Protein AF-A0A9D8D028-F1 (afdb_monomer)

Secondary structure (DSSP, 8-state):
------SHHHHHHHHHHHHHHHHSTTSTT-TTEEEETTTEEEE-GGGHHHHHHHHHHHHHHTT--HHHHHHHHHHHHHHH-TTB-TTSGGGB-HHHHHHHHHHHHHHHHSSSPPPPP-

Structure (mmCIF, N/CA/C/O backbone):
data_AF-A0A9D8D028-F1
#
_entry.id   AF-A0A9D8D028-F1
#
loop_
_atom_site.group_PDB
_atom_site.id
_atom_site.type_symbol
_atom_site.label_atom_id
_atom_site.label_alt_id
_atom_site.label_comp_id
_atom_site.label_asym_id
_atom_site.label_entity_id
_atom_site.label_seq_id
_atom_site.pdbx_PDB_ins_code
_atom_site.Cartn_x
_atom_site.Cartn_y
_atom_site.Cartn_z
_atom_site.occupancy
_atom_site.B_iso_or_equiv
_atom_site.auth_seq_id
_atom_site.auth_comp_id
_atom_site.auth_asym_id
_atom_site.auth_atom_id
_atom_site.pdbx_PDB_model_num
ATOM 1 N N . MET A 1 1 ? -7.872 -18.601 40.461 1.00 43.84 1 MET A N 1
ATOM 2 C CA . MET A 1 1 ? -7.352 -19.039 39.147 1.00 43.84 1 MET A CA 1
ATOM 3 C C . MET A 1 1 ? -8.372 -18.665 38.084 1.00 43.84 1 MET A C 1
ATOM 5 O O . MET A 1 1 ? -9.451 -19.233 38.094 1.00 43.84 1 MET A O 1
ATOM 9 N N . SER A 1 2 ? -8.069 -17.699 37.218 1.00 37.34 2 SER A N 1
ATOM 10 C CA . SER A 1 2 ? -8.723 -17.587 35.909 1.00 37.34 2 SER A CA 1
ATOM 11 C C . SER A 1 2 ? -7.779 -16.833 34.981 1.00 37.34 2 SER A C 1
ATOM 13 O O . SER A 1 2 ? -7.486 -15.656 35.177 1.00 37.34 2 SER A O 1
ATOM 15 N N . THR A 1 3 ? -7.193 -17.581 34.059 1.00 54.72 3 THR A N 1
ATOM 16 C CA . THR A 1 3 ? -6.270 -17.133 33.024 1.00 54.72 3 THR A CA 1
ATOM 17 C C . THR A 1 3 ? -7.069 -16.598 31.843 1.00 54.72 3 THR A C 1
ATOM 19 O O . THR A 1 3 ? -7.957 -17.290 31.354 1.00 54.72 3 THR A O 1
ATOM 22 N N . ARG A 1 4 ? -6.725 -15.403 31.347 1.00 41.94 4 ARG A N 1
ATOM 23 C CA . ARG A 1 4 ? -6.801 -15.031 29.919 1.00 41.94 4 ARG A CA 1
ATOM 24 C C . ARG A 1 4 ? -6.218 -13.633 29.711 1.00 41.94 4 ARG A C 1
ATOM 26 O O . ARG A 1 4 ? -6.894 -12.631 29.878 1.00 41.94 4 ARG A O 1
ATOM 33 N N . SER A 1 5 ? -4.949 -13.595 29.321 1.00 42.28 5 SER A N 1
ATOM 34 C CA . SER A 1 5 ? -4.352 -12.454 28.620 1.00 42.28 5 SER A CA 1
ATOM 35 C C . SER A 1 5 ? -3.218 -12.964 27.727 1.00 42.28 5 SER A C 1
ATOM 37 O O . SER A 1 5 ? -2.042 -12.774 28.017 1.00 42.28 5 SER A O 1
ATOM 39 N N . GLN A 1 6 ? -3.571 -13.742 26.695 1.00 41.59 6 GLN A N 1
ATOM 40 C CA . GLN A 1 6 ? -2.609 -14.230 25.689 1.00 41.59 6 GLN A CA 1
ATOM 41 C C . GLN A 1 6 ? -3.147 -14.238 24.239 1.00 41.59 6 GLN A C 1
ATOM 43 O O . GLN A 1 6 ? -2.479 -14.756 23.353 1.00 41.59 6 GLN A O 1
ATOM 48 N N . SER A 1 7 ? -4.319 -13.658 23.940 1.00 49.31 7 SER A N 1
ATOM 49 C CA . SER A 1 7 ? -4.902 -13.727 22.582 1.00 49.31 7 SER A CA 1
ATOM 50 C C . SER A 1 7 ? -4.561 -12.553 21.653 1.00 49.31 7 SER A C 1
ATOM 52 O O . SER A 1 7 ? -4.635 -12.723 20.441 1.00 49.31 7 SER A O 1
ATOM 54 N N . GLY A 1 8 ? -4.164 -11.386 22.175 1.00 45.34 8 GLY A N 1
ATOM 55 C CA . GLY A 1 8 ? -3.906 -10.195 21.347 1.00 45.34 8 GLY A CA 1
ATOM 56 C C . GLY A 1 8 ? -2.651 -10.309 20.474 1.00 45.34 8 GLY A C 1
ATOM 57 O O . GLY A 1 8 ? -2.702 -10.075 19.273 1.00 45.34 8 GLY A O 1
ATOM 58 N N . GLY A 1 9 ? -1.531 -10.760 21.050 1.00 48.25 9 GLY A N 1
ATOM 59 C CA . GLY A 1 9 ? -0.249 -10.825 20.332 1.00 48.25 9 GLY A CA 1
ATOM 60 C C . GLY A 1 9 ? -0.227 -11.836 19.181 1.00 48.25 9 GLY A C 1
ATOM 61 O O . GLY A 1 9 ? 0.317 -11.552 18.118 1.00 48.25 9 GLY A O 1
ATOM 62 N N . ALA A 1 10 ? -0.860 -13.000 19.359 1.00 52.09 10 ALA A N 1
ATOM 63 C CA . ALA A 1 10 ? -0.940 -14.020 18.313 1.00 52.09 10 ALA A CA 1
ATOM 64 C C . ALA A 1 10 ? -1.830 -13.576 17.139 1.00 52.09 10 ALA A C 1
ATOM 66 O O . ALA A 1 10 ? -1.483 -13.828 15.985 1.00 52.09 10 ALA A O 1
ATOM 67 N N . ALA A 1 11 ? -2.932 -12.870 17.420 1.00 52.81 11 ALA A N 1
ATOM 68 C CA . ALA A 1 11 ? -3.812 -12.315 16.395 1.00 52.81 11 ALA A CA 1
ATOM 69 C C . ALA A 1 11 ? -3.105 -11.227 15.573 1.00 52.81 11 ALA A C 1
ATOM 71 O O . ALA A 1 11 ? -3.128 -11.290 14.347 1.00 52.81 11 ALA A O 1
ATOM 72 N N . THR A 1 12 ? -2.394 -10.295 16.218 1.00 55.06 12 THR A N 1
ATOM 73 C CA . THR A 1 12 ? -1.619 -9.254 15.522 1.00 55.06 12 THR A CA 1
ATOM 74 C C . THR A 1 12 ? -0.504 -9.848 14.660 1.00 55.06 12 THR A C 1
ATOM 76 O O . THR A 1 12 ? -0.328 -9.438 13.517 1.00 55.06 12 THR A O 1
ATOM 79 N N . VAL A 1 13 ? 0.233 -10.850 15.150 1.00 57.69 13 VAL A N 1
ATOM 80 C CA . VAL A 1 13 ? 1.282 -11.517 14.355 1.00 57.69 13 VAL A CA 1
ATOM 81 C C . VAL A 1 13 ? 0.684 -12.269 13.167 1.00 57.69 13 VAL A C 1
ATOM 83 O O . VAL A 1 13 ? 1.216 -12.188 12.059 1.00 57.69 13 VAL A O 1
ATOM 86 N N . HIS A 1 14 ? -0.435 -12.968 13.363 1.00 55.25 14 HIS A N 1
ATOM 87 C CA . HIS A 1 14 ? -1.139 -13.654 12.282 1.00 55.25 14 HIS A CA 1
ATOM 88 C C . HIS A 1 14 ? -1.658 -12.669 11.225 1.00 55.25 14 HIS A C 1
ATOM 90 O O . HIS A 1 14 ? -1.487 -12.904 10.028 1.00 55.25 14 HIS A O 1
ATOM 96 N N . LEU A 1 15 ? -2.206 -11.533 11.661 1.00 62.25 15 LEU A N 1
ATOM 97 C CA . LEU A 1 15 ? -2.670 -10.445 10.805 1.00 62.25 15 LEU A CA 1
ATOM 98 C C . LEU A 1 15 ? -1.525 -9.846 9.985 1.00 62.25 15 LEU A C 1
ATOM 100 O O . LEU A 1 15 ? -1.621 -9.762 8.767 1.00 62.25 15 LEU A O 1
ATOM 104 N N . LEU A 1 16 ? -0.404 -9.510 10.628 1.00 61.22 16 LEU A N 1
ATOM 105 C CA . LEU A 1 16 ? 0.787 -8.981 9.959 1.00 61.22 16 LEU A CA 1
ATOM 106 C C . LEU A 1 16 ? 1.399 -9.988 8.982 1.00 61.22 16 LEU A C 1
ATOM 108 O O . LEU A 1 16 ? 1.858 -9.604 7.910 1.00 61.22 16 LEU A O 1
ATOM 112 N N . THR A 1 17 ? 1.377 -11.277 9.322 1.00 62.53 17 THR A N 1
ATOM 113 C CA . THR A 1 17 ? 1.854 -12.345 8.431 1.00 62.53 17 THR A CA 1
ATOM 114 C C . THR A 1 17 ? 0.940 -12.481 7.217 1.00 62.53 17 THR A C 1
ATOM 116 O O . THR A 1 17 ? 1.422 -12.560 6.093 1.00 62.53 17 THR A O 1
ATOM 119 N N . THR A 1 18 ? -0.376 -12.438 7.422 1.00 63.38 18 THR A N 1
ATOM 120 C CA . THR A 1 18 ? -1.381 -12.530 6.353 1.00 63.38 18 THR A CA 1
ATOM 121 C C . THR A 1 18 ? -1.318 -11.309 5.433 1.00 63.38 18 THR A C 1
ATOM 123 O O . THR A 1 18 ? -1.265 -11.453 4.212 1.00 63.38 18 THR A O 1
ATOM 126 N N . LEU A 1 19 ? -1.204 -10.104 6.001 1.00 66.25 19 LEU A N 1
ATOM 127 C CA . LEU A 1 19 ? -0.960 -8.875 5.247 1.00 66.25 19 LEU A CA 1
ATOM 128 C C . LEU A 1 19 ? 0.372 -8.950 4.493 1.00 66.25 19 LEU A C 1
ATOM 130 O O . LEU A 1 19 ? 0.416 -8.605 3.320 1.00 66.25 19 LEU A O 1
ATOM 134 N N . GLY A 1 20 ? 1.437 -9.472 5.103 1.00 66.62 20 GLY A N 1
ATOM 135 C CA . GLY A 1 20 ? 2.724 -9.678 4.436 1.00 66.62 20 GLY A CA 1
ATOM 136 C C . GLY A 1 20 ? 2.651 -10.656 3.258 1.00 66.62 20 GLY A C 1
ATOM 137 O O . GLY A 1 20 ? 3.250 -10.400 2.218 1.00 66.62 20 GLY A O 1
ATOM 138 N N . VAL A 1 21 ? 1.884 -11.741 3.382 1.00 65.81 21 VAL A N 1
ATOM 139 C CA . VAL A 1 21 ? 1.675 -12.728 2.308 1.00 65.81 21 VAL A CA 1
ATOM 140 C C . VAL A 1 21 ? 0.836 -12.155 1.165 1.00 65.81 21 VAL A C 1
ATOM 142 O O . VAL A 1 21 ? 1.083 -12.481 0.009 1.00 65.81 21 VAL A O 1
ATOM 145 N N . HIS A 1 22 ? -0.140 -11.293 1.447 1.00 63.31 22 HIS A N 1
ATOM 146 C CA . HIS A 1 22 ? -1.015 -10.739 0.413 1.00 63.31 22 HIS A CA 1
ATOM 147 C C . HIS A 1 22 ? -0.482 -9.448 -0.224 1.00 63.31 22 HIS A C 1
ATOM 149 O O . HIS A 1 22 ? -0.664 -9.245 -1.424 1.00 63.31 22 HIS A O 1
ATOM 155 N N . LEU A 1 23 ? 0.174 -8.589 0.559 1.00 68.12 23 LEU A N 1
ATOM 156 C CA . LEU A 1 23 ? 0.627 -7.248 0.165 1.00 68.12 23 LEU A CA 1
ATOM 157 C C . LEU A 1 23 ? 2.140 -7.153 -0.065 1.00 68.12 23 LEU A C 1
ATOM 159 O O . LEU A 1 23 ? 2.611 -6.173 -0.643 1.00 68.12 23 LEU A O 1
ATOM 163 N N . GLY A 1 24 ? 2.909 -8.132 0.414 1.00 64.75 24 GLY A N 1
ATOM 164 C CA . GLY A 1 24 ? 4.350 -8.194 0.209 1.00 64.75 24 GLY A CA 1
ATOM 165 C C . GLY A 1 24 ? 4.729 -8.552 -1.227 1.00 64.75 24 GLY A C 1
ATOM 166 O O . GLY A 1 24 ? 3.886 -8.751 -2.100 1.00 64.75 24 GLY A O 1
ATOM 167 N N . HIS A 1 25 ? 6.034 -8.647 -1.482 1.00 65.06 25 HIS A N 1
ATOM 168 C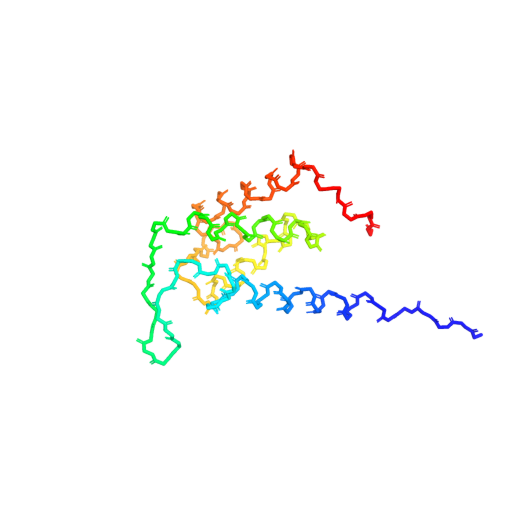 CA . HIS A 1 25 ? 6.543 -9.028 -2.799 1.00 65.06 25 HIS A CA 1
ATOM 169 C C . HIS A 1 25 ? 6.042 -10.402 -3.223 1.00 65.06 25 HIS A C 1
ATOM 171 O O . HIS A 1 25 ? 6.179 -11.361 -2.463 1.00 65.06 25 HIS A O 1
ATOM 177 N N . ALA A 1 26 ? 5.551 -10.497 -4.458 1.00 60.09 26 ALA A N 1
ATOM 178 C CA . ALA A 1 26 ? 4.908 -11.693 -4.997 1.00 60.09 26 ALA A CA 1
ATOM 179 C C . ALA A 1 26 ? 3.698 -12.172 -4.173 1.00 60.09 26 ALA A C 1
ATOM 181 O O . ALA A 1 26 ? 3.288 -13.328 -4.285 1.00 60.09 26 ALA A O 1
ATOM 182 N N . GLY A 1 27 ? 3.125 -11.288 -3.353 1.00 61.50 27 GLY A N 1
ATOM 183 C CA . GLY A 1 27 ? 1.866 -11.533 -2.679 1.00 61.50 27 GLY A CA 1
ATOM 184 C C . GLY A 1 27 ? 0.683 -11.457 -3.637 1.00 61.50 27 GLY A C 1
ATOM 185 O O . GLY A 1 27 ? 0.795 -10.979 -4.766 1.00 61.50 27 GLY A O 1
ATOM 186 N N . THR A 1 28 ? -0.477 -11.917 -3.171 1.00 67.44 28 THR A N 1
ATOM 187 C CA . THR A 1 28 ? -1.723 -11.995 -3.957 1.00 67.44 28 THR A CA 1
ATOM 188 C C . THR A 1 28 ? -2.091 -10.691 -4.675 1.00 67.44 28 THR A C 1
ATOM 190 O O . THR A 1 28 ? -2.687 -10.743 -5.746 1.00 67.44 28 THR A O 1
ATOM 193 N N . TYR A 1 29 ? -1.717 -9.535 -4.120 1.00 70.38 29 TYR A N 1
ATOM 194 C CA . TYR A 1 29 ? -2.056 -8.213 -4.654 1.00 70.38 29 TYR A CA 1
ATOM 195 C C . TYR A 1 29 ? -0.845 -7.417 -5.175 1.00 70.38 29 TYR A C 1
ATOM 197 O O . TYR A 1 29 ? -0.959 -6.217 -5.464 1.00 70.38 29 TYR A O 1
ATOM 205 N N . ASP A 1 30 ? 0.313 -8.064 -5.350 1.00 69.44 30 ASP A N 1
ATOM 206 C CA . ASP A 1 30 ? 1.516 -7.462 -5.941 1.00 69.44 30 ASP A CA 1
ATOM 207 C C . ASP A 1 30 ? 1.438 -7.413 -7.477 1.00 69.44 30 ASP A C 1
ATOM 209 O O . ASP A 1 30 ? 2.279 -7.937 -8.205 1.00 69.44 30 ASP A O 1
ATOM 213 N N . TYR A 1 31 ? 0.403 -6.745 -7.991 1.00 74.50 31 TYR A N 1
ATOM 214 C CA . TYR A 1 31 ? 0.181 -6.535 -9.427 1.00 74.50 31 TYR A CA 1
ATOM 215 C C . TYR A 1 31 ? 1.290 -5.721 -10.101 1.00 74.50 31 TYR A C 1
ATOM 217 O O . TYR A 1 31 ? 1.453 -5.751 -11.321 1.00 74.50 31 TYR A O 1
ATOM 225 N N . GLN A 1 32 ? 2.058 -4.975 -9.309 1.00 71.25 32 GLN A N 1
ATOM 226 C CA . GLN A 1 32 ? 3.152 -4.145 -9.788 1.00 71.25 32 GLN A CA 1
ATOM 227 C C . GLN A 1 32 ? 4.448 -4.928 -10.042 1.00 71.25 32 GLN A C 1
ATOM 229 O O . GLN A 1 32 ? 5.418 -4.314 -10.478 1.00 71.25 32 GLN A O 1
ATOM 234 N N . ARG A 1 33 ? 4.520 -6.248 -9.818 1.00 77.50 33 ARG A N 1
ATOM 235 C CA . ARG A 1 33 ? 5.733 -7.033 -10.114 1.00 77.50 33 ARG A CA 1
ATOM 236 C C . ARG A 1 33 ? 5.445 -8.223 -11.011 1.00 77.50 33 ARG A C 1
ATOM 238 O O . ARG A 1 33 ? 4.590 -9.053 -10.731 1.00 77.50 33 ARG A O 1
ATOM 245 N N . ARG A 1 34 ? 6.236 -8.341 -12.078 1.00 79.81 34 ARG A N 1
ATOM 246 C CA . ARG A 1 34 ? 6.291 -9.529 -12.939 1.00 79.81 34 ARG A CA 1
ATOM 247 C C . ARG A 1 34 ? 7.659 -10.181 -12.812 1.00 79.81 34 ARG A C 1
ATOM 249 O O . ARG A 1 34 ? 8.668 -9.494 -12.938 1.00 79.81 34 ARG A O 1
ATOM 256 N N . GLY A 1 35 ? 7.704 -11.491 -12.607 1.00 79.06 35 GLY A N 1
ATOM 257 C CA . GLY A 1 35 ? 8.951 -12.240 -12.439 1.00 79.06 35 GLY A CA 1
ATOM 258 C C . GLY A 1 35 ? 8.953 -13.029 -11.138 1.00 79.06 35 GLY A C 1
ATOM 259 O O . GLY A 1 35 ? 7.895 -13.369 -10.616 1.00 79.06 35 GLY A O 1
ATOM 260 N N . ASN A 1 36 ? 10.138 -13.343 -10.625 1.00 77.06 36 ASN A N 1
ATOM 261 C CA . ASN A 1 36 ? 10.295 -14.107 -9.392 1.00 77.06 36 ASN A CA 1
ATOM 262 C C . ASN A 1 36 ? 11.595 -13.715 -8.676 1.00 77.06 36 ASN A C 1
ATOM 264 O O . ASN A 1 36 ? 12.438 -12.996 -9.210 1.00 77.06 36 ASN A O 1
ATOM 268 N N . ARG A 1 37 ? 11.777 -14.220 -7.455 1.00 68.81 37 ARG A N 1
ATOM 269 C CA . ARG A 1 37 ? 12.956 -13.920 -6.633 1.00 68.81 37 ARG A CA 1
ATOM 270 C C . ARG A 1 37 ? 14.284 -14.385 -7.251 1.00 68.81 37 ARG A C 1
ATOM 272 O O . ARG A 1 37 ? 15.311 -13.800 -6.933 1.00 68.81 37 ARG A O 1
ATOM 279 N N . ILE A 1 38 ? 14.272 -15.415 -8.100 1.00 73.94 38 ILE A N 1
ATOM 280 C CA . ILE A 1 38 ? 15.473 -16.012 -8.709 1.00 73.94 38 ILE A CA 1
ATOM 281 C C . ILE A 1 38 ? 15.942 -15.175 -9.904 1.00 73.94 38 ILE A C 1
ATOM 283 O O . ILE A 1 38 ? 17.125 -14.882 -10.026 1.00 73.94 38 ILE A O 1
ATOM 287 N N . THR A 1 39 ? 15.017 -14.766 -10.774 1.00 78.31 39 THR A N 1
ATOM 288 C CA . THR A 1 39 ? 15.322 -14.026 -12.012 1.00 78.31 39 THR A CA 1
ATOM 289 C C . THR A 1 39 ? 15.192 -12.511 -11.863 1.00 78.31 39 THR A C 1
ATOM 291 O O . THR A 1 39 ? 15.458 -11.774 -12.808 1.00 78.31 39 THR A O 1
ATOM 294 N N . GLY A 1 40 ? 14.752 -12.041 -10.696 1.00 73.69 40 GLY A N 1
ATOM 295 C CA . GLY A 1 40 ? 14.422 -10.646 -10.445 1.00 73.69 40 GLY A CA 1
ATOM 296 C C . GLY A 1 40 ? 12.989 -10.287 -10.844 1.00 73.69 40 GLY A C 1
ATOM 297 O O . GLY A 1 40 ? 12.298 -11.013 -11.568 1.00 73.69 40 GLY A O 1
ATOM 298 N N . TYR A 1 41 ? 12.546 -9.135 -10.343 1.00 78.38 41 TYR A N 1
ATOM 299 C CA . TYR A 1 41 ? 11.224 -8.580 -10.612 1.00 78.38 41 TYR A CA 1
ATOM 300 C C . TYR A 1 41 ? 11.323 -7.391 -11.565 1.00 78.38 41 TYR A C 1
ATOM 302 O O . TYR A 1 41 ? 12.103 -6.467 -11.346 1.00 78.38 41 TYR A O 1
ATOM 310 N N . THR A 1 42 ? 10.480 -7.383 -12.593 1.00 80.75 42 THR A N 1
ATOM 311 C CA . THR A 1 42 ? 10.176 -6.192 -13.386 1.00 80.75 42 THR A CA 1
ATOM 312 C C . THR A 1 42 ? 9.051 -5.417 -12.711 1.00 80.75 42 THR A C 1
ATOM 314 O O . THR A 1 42 ? 7.976 -5.974 -12.477 1.00 80.75 42 THR A O 1
ATOM 317 N N . HIS A 1 43 ? 9.279 -4.132 -12.427 1.00 77.31 43 HIS A N 1
ATOM 318 C CA . HIS A 1 43 ? 8.257 -3.250 -11.861 1.00 77.31 43 HIS A CA 1
ATOM 319 C C . HIS A 1 43 ? 7.325 -2.741 -12.966 1.00 77.31 43 HIS A C 1
ATOM 321 O O . HIS A 1 43 ? 7.743 -2.026 -13.875 1.00 77.31 43 HIS A O 1
ATOM 327 N N . LEU A 1 44 ? 6.050 -3.101 -12.881 1.00 83.62 44 LEU A N 1
ATOM 328 C CA . LEU A 1 44 ? 4.976 -2.611 -13.734 1.00 83.62 44 LEU A CA 1
ATOM 329 C C . LEU A 1 44 ? 4.394 -1.329 -13.121 1.00 83.62 44 LEU A C 1
ATOM 331 O O . LEU A 1 44 ? 3.430 -1.371 -12.354 1.00 83.62 44 LEU A O 1
ATOM 335 N N . GLN A 1 45 ? 5.013 -0.185 -13.429 1.00 81.44 45 GLN A N 1
ATOM 336 C CA . GLN A 1 45 ? 4.678 1.117 -12.827 1.00 81.44 45 GLN A CA 1
ATOM 337 C C . GLN A 1 45 ? 3.194 1.488 -12.964 1.00 81.44 45 GLN A C 1
ATOM 339 O O . GLN A 1 45 ? 2.627 2.094 -12.059 1.00 81.44 45 GLN A O 1
ATOM 344 N N . GLN A 1 46 ? 2.534 1.066 -14.044 1.00 84.94 46 GLN A N 1
ATOM 345 C CA . GLN A 1 4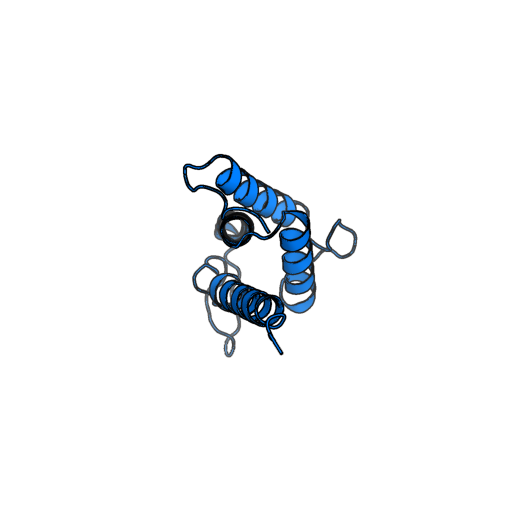6 ? 1.109 1.305 -14.272 1.00 84.94 46 GLN A CA 1
ATOM 346 C C . GLN A 1 46 ? 0.194 0.668 -13.211 1.00 84.94 46 GLN A C 1
ATOM 348 O O . GLN A 1 46 ? -0.911 1.155 -12.994 1.00 84.94 46 GLN A O 1
ATOM 353 N N . PHE A 1 47 ? 0.647 -0.385 -12.520 1.00 85.44 47 PHE A N 1
ATOM 354 C CA . PHE A 1 47 ? -0.117 -1.058 -11.461 1.00 85.44 47 PHE A CA 1
ATOM 355 C C . PHE A 1 47 ? 0.279 -0.615 -10.051 1.00 85.44 47 PHE A C 1
ATOM 357 O O . PHE A 1 47 ? -0.357 -1.001 -9.071 1.00 85.44 47 PHE A O 1
ATOM 364 N N . ARG A 1 48 ? 1.289 0.249 -9.925 1.00 82.62 48 ARG A N 1
ATOM 365 C CA . ARG A 1 48 ? 1.693 0.819 -8.640 1.00 82.62 48 ARG A CA 1
ATOM 366 C C . ARG A 1 48 ? 0.545 1.535 -7.906 1.00 82.62 48 ARG A C 1
ATOM 368 O O . ARG A 1 48 ? 0.463 1.359 -6.690 1.00 82.62 48 ARG A O 1
ATOM 375 N N . PRO A 1 49 ? -0.358 2.289 -8.569 1.00 89.62 49 PRO A N 1
ATOM 376 C CA . PRO A 1 49 ? -1.510 2.881 -7.893 1.00 89.62 49 PRO A CA 1
ATOM 377 C C . PRO A 1 49 ? -2.409 1.837 -7.224 1.00 89.62 49 PRO A C 1
ATOM 379 O O . PRO A 1 49 ? -2.661 1.925 -6.025 1.00 89.62 49 PRO A O 1
ATOM 382 N N . ILE A 1 50 ? -2.840 0.813 -7.970 1.00 86.31 50 ILE A N 1
ATOM 383 C CA . ILE A 1 50 ? -3.804 -0.171 -7.462 1.00 86.31 50 ILE A CA 1
ATOM 384 C C . ILE A 1 50 ? -3.203 -1.067 -6.373 1.00 86.31 50 ILE A C 1
ATOM 386 O O . ILE A 1 50 ? -3.872 -1.352 -5.383 1.00 86.31 50 ILE A O 1
ATOM 390 N N . SER A 1 51 ? -1.923 -1.442 -6.482 1.00 86.19 51 SER A N 1
ATOM 391 C CA . SER A 1 51 ? -1.241 -2.192 -5.420 1.00 86.19 51 SER A CA 1
ATOM 392 C C . SER A 1 51 ? -1.178 -1.400 -4.109 1.00 86.19 51 SER A C 1
ATOM 394 O O . SER A 1 51 ? -1.450 -1.957 -3.051 1.00 86.19 51 SER A O 1
ATOM 396 N N . ASN A 1 52 ? -0.886 -0.096 -4.160 1.00 88.00 52 ASN A N 1
ATOM 397 C CA . ASN A 1 52 ? -0.841 0.744 -2.958 1.00 88.00 52 ASN A CA 1
ATOM 398 C C . ASN A 1 52 ? -2.238 1.064 -2.397 1.00 88.00 52 ASN A C 1
ATOM 400 O O . ASN A 1 52 ? -2.396 1.130 -1.181 1.00 88.00 52 ASN A O 1
ATOM 404 N N . ILE A 1 53 ? -3.262 1.181 -3.250 1.00 90.94 53 ILE A N 1
ATOM 405 C CA . ILE A 1 53 ? -4.667 1.253 -2.812 1.00 90.94 53 ILE A CA 1
ATOM 406 C C . ILE A 1 53 ? -5.045 -0.004 -2.016 1.00 90.94 53 ILE A C 1
ATOM 408 O O . ILE A 1 53 ? -5.621 0.108 -0.936 1.00 90.94 53 ILE A O 1
ATOM 412 N N . ASN A 1 54 ? -4.664 -1.195 -2.485 1.00 88.50 54 ASN A N 1
ATOM 413 C CA . ASN A 1 54 ? -4.963 -2.441 -1.773 1.00 88.50 54 ASN A CA 1
ATOM 414 C C . ASN A 1 54 ? -4.272 -2.530 -0.410 1.00 88.50 54 ASN A C 1
ATOM 416 O O . ASN A 1 54 ? -4.865 -3.068 0.519 1.00 88.50 54 ASN A O 1
ATOM 420 N N . VAL A 1 55 ? -3.063 -1.974 -0.260 1.00 87.25 55 VAL A N 1
ATOM 421 C CA . VAL A 1 55 ? -2.400 -1.881 1.054 1.00 87.25 55 VAL A CA 1
ATOM 422 C C . VAL A 1 55 ? -3.270 -1.103 2.037 1.00 87.25 55 VAL A C 1
ATOM 424 O O . VAL A 1 55 ? -3.512 -1.589 3.139 1.00 87.25 55 VAL A O 1
ATOM 427 N N . GLY A 1 56 ? -3.766 0.070 1.635 1.00 89.88 56 GLY A N 1
ATOM 428 C CA . GLY A 1 56 ? -4.639 0.892 2.473 1.00 89.88 56 GLY A CA 1
ATOM 429 C C . GLY A 1 56 ? -5.953 0.196 2.816 1.00 89.88 56 GLY A C 1
ATOM 430 O O . GLY A 1 56 ? -6.310 0.097 3.986 1.00 89.88 56 GLY A O 1
ATOM 431 N N . LEU A 1 57 ? -6.634 -0.331 1.797 1.00 88.81 57 LEU A N 1
ATOM 432 C CA . LEU A 1 57 ? -7.938 -0.978 1.941 1.00 88.81 57 LEU A CA 1
ATOM 433 C C . LEU A 1 57 ? -7.869 -2.223 2.835 1.00 88.81 57 LEU A C 1
ATOM 435 O O . LEU A 1 57 ? -8.640 -2.352 3.780 1.00 88.81 57 LEU A O 1
ATOM 439 N N . LEU A 1 58 ? -6.931 -3.132 2.561 1.00 84.75 58 LEU A N 1
ATOM 440 C CA . LEU A 1 58 ? -6.838 -4.396 3.293 1.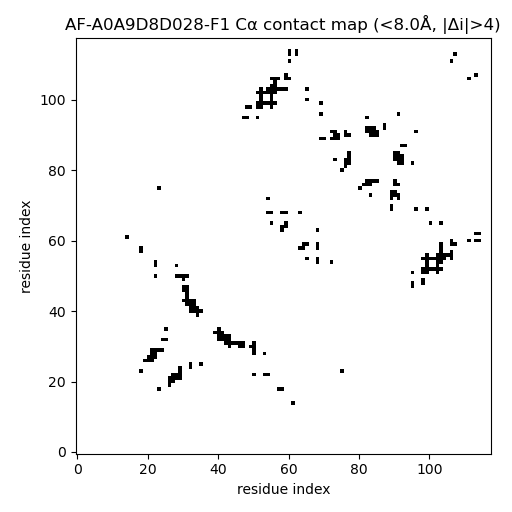00 84.75 58 LEU A CA 1
ATOM 441 C C . LEU A 1 58 ? -6.310 -4.200 4.715 1.00 84.75 58 LEU A C 1
ATOM 443 O O . LEU A 1 58 ? -6.727 -4.924 5.613 1.00 84.75 58 LEU A O 1
ATOM 447 N N . SER A 1 59 ? -5.443 -3.208 4.945 1.00 84.25 59 SER A N 1
ATOM 448 C CA . SER A 1 59 ? -5.003 -2.861 6.304 1.00 84.25 59 SER A CA 1
ATOM 449 C C . SER A 1 59 ? -6.148 -2.277 7.135 1.00 84.25 59 SER A C 1
ATOM 451 O O . SER A 1 59 ? -6.298 -2.634 8.301 1.00 84.25 59 SER A O 1
ATOM 453 N N . GLN A 1 60 ? -7.001 -1.448 6.526 1.00 87.00 60 GLN A N 1
ATOM 454 C CA . GLN A 1 60 ? -8.199 -0.923 7.180 1.00 87.00 60 GLN A CA 1
ATOM 455 C C . GLN A 1 60 ? -9.183 -2.047 7.535 1.00 87.00 60 GLN A C 1
ATOM 457 O O . GLN A 1 60 ? -9.631 -2.131 8.676 1.00 87.00 60 GLN A O 1
ATOM 462 N N . GLN A 1 61 ? -9.452 -2.968 6.603 1.00 81.75 61 GLN A N 1
ATOM 463 C CA . GLN A 1 61 ? -10.317 -4.132 6.850 1.00 81.75 61 GLN A CA 1
ATOM 464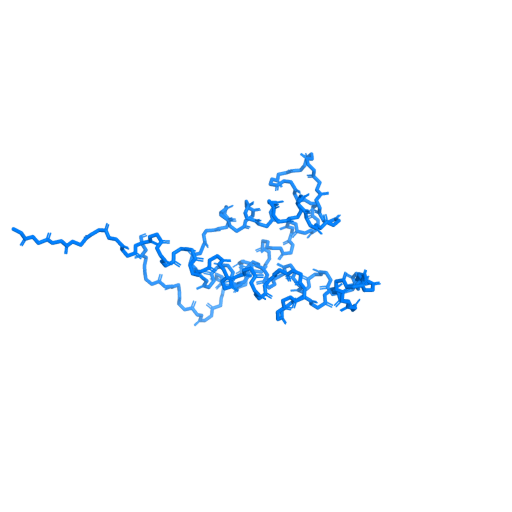 C C . GLN A 1 61 ? -9.739 -5.086 7.903 1.00 81.75 61 GLN A C 1
ATOM 466 O O . GLN A 1 61 ? -10.477 -5.744 8.634 1.00 81.75 61 GLN A O 1
ATOM 471 N N . ALA A 1 62 ? -8.413 -5.131 8.009 1.00 77.50 62 ALA A N 1
ATOM 472 C CA . ALA A 1 62 ? -7.685 -5.835 9.053 1.00 77.50 62 ALA A CA 1
ATOM 473 C C . ALA A 1 62 ? -7.775 -5.149 10.434 1.00 77.50 62 ALA A C 1
ATOM 475 O O . ALA A 1 62 ? -7.288 -5.703 11.418 1.00 77.50 62 ALA A O 1
ATOM 476 N N . GLY A 1 63 ? -8.398 -3.970 10.530 1.00 81.00 63 GLY A N 1
ATOM 477 C CA . GLY A 1 63 ? -8.551 -3.213 11.771 1.00 81.00 63 GLY A CA 1
ATOM 478 C C . GLY A 1 63 ? -7.321 -2.392 12.158 1.00 81.00 63 GLY A C 1
ATOM 479 O O . GLY A 1 63 ? -7.267 -1.897 13.281 1.00 81.00 63 GLY A O 1
ATOM 480 N N . LEU A 1 64 ? -6.339 -2.240 11.262 1.00 83.56 64 LEU A N 1
ATOM 481 C CA . LEU A 1 64 ? -5.211 -1.344 11.497 1.00 83.56 64 LEU A CA 1
ATOM 482 C C . LEU A 1 64 ? -5.658 0.103 11.349 1.00 83.56 64 LEU A C 1
ATOM 484 O O . LEU A 1 64 ? -6.432 0.446 10.456 1.00 83.56 64 LEU A O 1
ATOM 488 N N . THR A 1 65 ? -5.095 0.972 12.177 1.00 89.44 65 THR A N 1
ATOM 489 C CA . THR A 1 65 ? -5.210 2.415 11.980 1.00 89.44 65 THR A CA 1
ATOM 490 C C . THR A 1 65 ? -4.446 2.854 10.729 1.00 89.44 65 THR A C 1
ATOM 492 O O . THR A 1 65 ? -3.529 2.176 10.244 1.00 89.44 65 THR A O 1
ATOM 495 N N . LEU A 1 66 ? -4.776 4.038 10.208 1.00 90.62 66 LEU A N 1
ATOM 496 C CA . LEU A 1 66 ? -4.025 4.629 9.100 1.00 90.62 66 LEU A CA 1
ATOM 497 C C . LEU A 1 66 ? -2.546 4.828 9.474 1.00 90.62 66 LEU A C 1
ATOM 499 O O . LEU A 1 66 ? -1.668 4.612 8.645 1.00 90.62 66 LEU A O 1
ATOM 503 N N . GLU A 1 67 ? -2.256 5.203 10.720 1.00 91.38 67 GLU A N 1
ATOM 504 C CA . GLU A 1 67 ? -0.884 5.410 11.185 1.00 91.38 67 GLU A CA 1
ATOM 505 C C . GLU A 1 67 ? -0.076 4.105 11.207 1.00 91.38 67 GLU A C 1
ATOM 507 O O . GLU A 1 67 ? 1.036 4.060 10.674 1.00 91.38 67 GLU A O 1
ATOM 512 N N . GLU A 1 68 ? -0.645 3.022 11.742 1.00 86.12 68 GLU A N 1
ATOM 513 C CA . GLU A 1 68 ? -0.018 1.695 11.711 1.00 86.12 68 GLU A CA 1
ATOM 514 C C . GLU A 1 68 ? 0.201 1.221 10.276 1.00 86.12 68 GLU A C 1
ATOM 516 O O . GLU A 1 68 ? 1.296 0.770 9.934 1.00 86.12 68 GLU A O 1
ATOM 521 N N . THR A 1 69 ? -0.810 1.396 9.422 1.00 89.06 69 THR A N 1
ATOM 522 C CA . THR A 1 69 ? -0.752 1.053 7.996 1.00 89.06 69 THR A CA 1
ATOM 523 C C . THR A 1 69 ? 0.427 1.744 7.311 1.00 89.06 69 THR A C 1
ATOM 525 O O . THR A 1 69 ? 1.245 1.091 6.660 1.00 89.06 69 THR A O 1
ATOM 528 N N . LEU A 1 70 ? 0.560 3.062 7.487 1.00 90.31 70 LEU A N 1
ATOM 529 C CA . LEU A 1 70 ? 1.633 3.848 6.877 1.00 90.31 70 LEU A CA 1
ATOM 530 C C . LEU A 1 70 ? 3.008 3.502 7.460 1.00 90.31 70 LEU A C 1
ATOM 532 O O . LEU A 1 70 ? 3.976 3.393 6.709 1.00 90.31 70 LEU A O 1
ATOM 536 N N . SER A 1 71 ? 3.098 3.267 8.771 1.00 87.06 71 SER A N 1
ATOM 537 C CA . SER A 1 71 ? 4.339 2.866 9.444 1.00 87.06 71 SER A CA 1
ATOM 538 C C . SER A 1 71 ? 4.842 1.499 8.967 1.00 87.06 71 SER A C 1
ATOM 540 O O . SER A 1 71 ? 6.025 1.338 8.653 1.00 87.06 71 SER A O 1
ATOM 542 N N . ILE A 1 72 ? 3.950 0.511 8.850 1.00 84.12 72 ILE A N 1
ATOM 543 C CA . ILE A 1 72 ? 4.279 -0.830 8.348 1.00 84.12 72 ILE A CA 1
ATOM 544 C C . ILE A 1 72 ? 4.674 -0.764 6.872 1.00 84.12 72 ILE A C 1
ATOM 546 O O . ILE A 1 72 ? 5.713 -1.311 6.498 1.00 84.12 72 ILE A O 1
ATOM 550 N N . ALA A 1 73 ? 3.895 -0.059 6.046 1.00 84.81 73 ALA A N 1
ATOM 551 C CA . ALA A 1 73 ? 4.202 0.118 4.629 1.00 84.81 73 ALA A CA 1
ATOM 552 C C . ALA A 1 73 ? 5.558 0.809 4.426 1.00 84.81 73 ALA A C 1
ATOM 554 O O . ALA A 1 73 ? 6.339 0.387 3.577 1.00 84.81 73 ALA A O 1
ATOM 555 N N . GLY A 1 74 ? 5.867 1.814 5.245 1.00 83.50 74 GLY A N 1
ATOM 556 C CA . GLY A 1 74 ? 7.151 2.505 5.275 1.00 83.50 74 GLY A CA 1
ATOM 557 C C . GLY A 1 74 ? 8.333 1.593 5.586 1.00 83.50 74 GLY A C 1
ATOM 558 O O . GLY A 1 74 ? 9.307 1.547 4.833 1.00 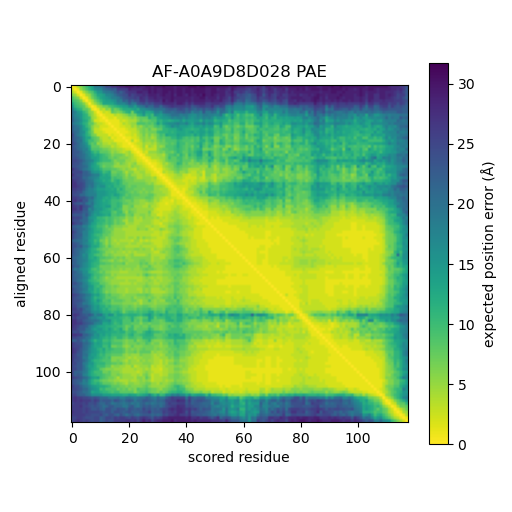83.50 74 GLY A O 1
ATOM 559 N N . LYS A 1 75 ? 8.227 0.803 6.662 1.00 82.50 75 LYS A N 1
ATOM 560 C CA . LYS A 1 75 ? 9.235 -0.210 7.025 1.00 82.50 75 LYS A CA 1
ATOM 561 C C . LYS A 1 75 ? 9.415 -1.250 5.923 1.00 82.50 75 LYS A C 1
ATOM 563 O O . LYS A 1 75 ? 10.535 -1.649 5.624 1.00 82.50 75 LYS A O 1
ATOM 568 N N . PHE A 1 76 ? 8.323 -1.698 5.310 1.00 78.56 76 PHE A N 1
ATOM 569 C CA . PHE A 1 76 ? 8.396 -2.638 4.198 1.00 78.56 76 PHE A CA 1
ATOM 570 C C . PHE A 1 76 ? 9.082 -2.006 2.981 1.00 78.56 76 PHE A C 1
ATOM 572 O O . PHE A 1 76 ? 9.951 -2.624 2.363 1.00 78.56 76 PHE A O 1
ATOM 579 N N . ALA A 1 77 ? 8.730 -0.760 2.656 1.00 80.50 77 ALA A N 1
ATOM 580 C CA . ALA A 1 77 ? 9.319 -0.041 1.544 1.00 80.50 77 ALA A CA 1
ATOM 581 C C . ALA A 1 77 ? 10.825 0.149 1.733 1.00 80.50 77 ALA A C 1
ATOM 583 O O . ALA A 1 77 ? 11.572 -0.152 0.811 1.00 80.50 77 ALA A O 1
ATOM 584 N N . SER A 1 78 ? 11.287 0.557 2.918 1.00 78.38 78 SER A N 1
ATOM 585 C CA . SER A 1 78 ? 12.718 0.774 3.175 1.00 78.38 78 SER A CA 1
ATOM 586 C C . SER A 1 78 ? 13.566 -0.492 3.033 1.00 78.38 78 SER A C 1
ATOM 588 O O . SER A 1 78 ? 14.711 -0.416 2.594 1.00 78.38 78 SER A O 1
ATOM 590 N N . MET A 1 79 ? 13.011 -1.656 3.372 1.00 73.81 79 MET A N 1
ATOM 591 C CA . MET A 1 79 ? 13.723 -2.930 3.273 1.00 73.81 79 MET A CA 1
ATOM 592 C C . MET A 1 79 ? 13.691 -3.527 1.864 1.00 73.81 79 MET A C 1
ATOM 594 O O . MET A 1 79 ? 14.622 -4.234 1.476 1.00 73.81 79 MET A O 1
ATOM 598 N N . PHE A 1 80 ? 12.611 -3.300 1.113 1.00 68.81 80 PHE A N 1
ATOM 599 C CA . PHE A 1 80 ? 12.308 -4.136 -0.048 1.00 68.81 80 PHE A CA 1
ATOM 600 C C . PHE A 1 80 ? 11.852 -3.364 -1.294 1.00 68.81 80 PHE A C 1
ATOM 602 O O . PHE A 1 80 ? 11.884 -3.908 -2.394 1.00 68.81 80 PHE A O 1
ATOM 609 N N . SER A 1 81 ? 11.460 -2.097 -1.197 1.00 69.06 81 SER A N 1
ATOM 610 C CA . SER A 1 81 ? 10.840 -1.378 -2.313 1.00 69.06 81 SER A CA 1
ATOM 611 C C . SER A 1 81 ? 11.635 -0.157 -2.758 1.00 69.06 81 SER A C 1
ATOM 613 O O . SER A 1 81 ? 12.153 0.607 -1.954 1.00 69.06 81 SER A O 1
ATOM 615 N N . SER A 1 82 ? 11.613 0.122 -4.059 1.00 71.06 82 SER A N 1
ATOM 616 C CA . SER A 1 82 ? 12.045 1.416 -4.603 1.00 71.06 82 SER A CA 1
ATOM 617 C C . SER A 1 82 ? 11.082 2.565 -4.266 1.00 71.06 82 SER A C 1
ATOM 619 O O . SER A 1 82 ? 11.336 3.701 -4.646 1.00 71.06 82 SER A O 1
ATOM 621 N N . ASN A 1 83 ? 9.969 2.277 -3.581 1.00 68.62 83 ASN A N 1
ATOM 622 C CA . ASN A 1 83 ? 8.998 3.270 -3.106 1.00 68.62 83 ASN A CA 1
ATOM 623 C C . ASN A 1 83 ? 9.431 3.956 -1.792 1.00 68.62 83 ASN A C 1
ATOM 625 O O . ASN A 1 83 ? 8.677 4.752 -1.231 1.00 68.62 83 ASN A O 1
ATOM 629 N N . ALA A 1 84 ? 10.603 3.609 -1.255 1.00 7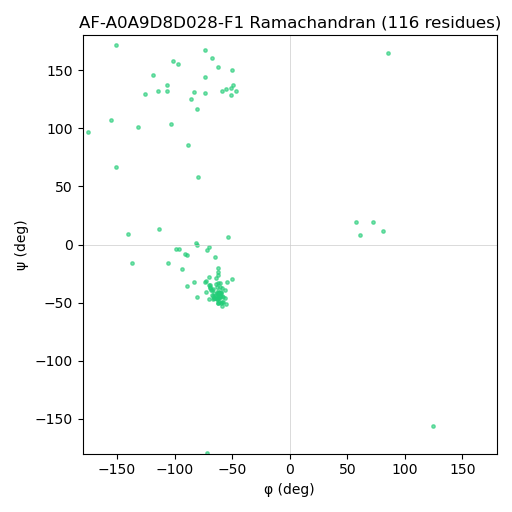9.44 84 ALA A N 1
ATOM 630 C CA . ALA A 1 84 ? 11.136 4.252 -0.065 1.00 79.44 84 ALA A CA 1
ATOM 631 C C . ALA A 1 84 ? 11.659 5.662 -0.384 1.00 79.44 84 ALA A C 1
ATOM 633 O O . ALA A 1 84 ? 12.479 5.833 -1.284 1.00 79.44 84 ALA A O 1
ATOM 634 N N . ASP A 1 85 ? 11.251 6.655 0.406 1.00 83.75 85 ASP A N 1
ATOM 635 C CA . ASP A 1 85 ? 11.926 7.954 0.491 1.00 83.75 85 ASP A CA 1
ATOM 636 C C . ASP A 1 85 ? 12.125 8.313 1.972 1.00 83.75 85 ASP A C 1
ATOM 638 O O . ASP A 1 85 ? 11.183 8.769 2.622 1.00 83.75 85 ASP A O 1
ATOM 642 N N . PRO 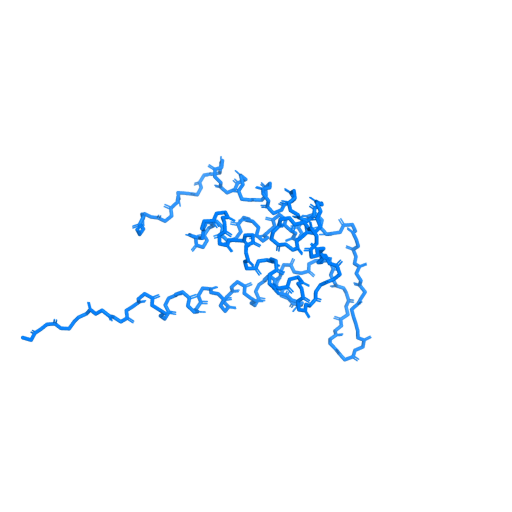A 1 86 ? 13.335 8.131 2.536 1.00 82.56 86 PRO A N 1
ATOM 643 C CA . PRO A 1 86 ? 13.589 8.341 3.963 1.00 82.56 86 PRO A CA 1
ATOM 644 C C . PRO A 1 86 ? 13.422 9.800 4.414 1.00 82.56 86 PRO A C 1
ATOM 646 O O . PRO A 1 86 ? 13.429 10.069 5.612 1.00 82.56 86 PRO A O 1
ATOM 649 N N . ARG A 1 87 ? 13.285 10.751 3.482 1.00 86.25 87 ARG A N 1
ATOM 650 C CA . ARG A 1 87 ? 13.079 12.177 3.782 1.00 86.25 87 ARG A CA 1
ATOM 651 C C . ARG A 1 87 ? 11.601 12.542 3.923 1.00 86.25 87 ARG A C 1
ATOM 653 O O . ARG A 1 87 ? 11.292 13.673 4.286 1.00 86.25 87 ARG A O 1
ATOM 660 N N . GLN A 1 88 ? 10.700 11.621 3.593 1.00 87.88 88 GLN A N 1
ATOM 661 C CA . GLN A 1 88 ? 9.257 11.827 3.625 1.00 87.88 88 GLN A CA 1
ATOM 662 C C . GLN A 1 88 ? 8.633 11.191 4.875 1.00 87.88 88 GLN A C 1
ATOM 664 O O . GLN A 1 88 ? 9.209 10.261 5.451 1.00 87.88 88 GLN A O 1
ATOM 669 N N . PRO A 1 89 ? 7.437 11.643 5.299 1.00 82.94 89 PRO A N 1
ATOM 670 C CA . PRO A 1 89 ? 6.692 10.997 6.373 1.00 82.94 89 PRO A CA 1
ATOM 671 C C . PRO A 1 89 ? 6.551 9.489 6.140 1.00 82.94 89 PRO A C 1
ATOM 673 O O . PRO A 1 89 ? 6.235 9.046 5.036 1.00 82.94 89 PRO A O 1
ATOM 676 N N . TYR A 1 90 ? 6.792 8.706 7.193 1.00 85.94 90 TYR A N 1
ATOM 677 C CA . TYR A 1 90 ? 6.790 7.237 7.166 1.00 85.94 90 TYR A CA 1
ATOM 678 C C . TYR A 1 90 ? 7.824 6.597 6.222 1.00 85.94 90 TYR A C 1
ATOM 680 O O . TYR A 1 90 ? 7.807 5.386 6.045 1.00 85.94 90 TYR A O 1
ATOM 688 N N . GLY A 1 91 ? 8.747 7.359 5.629 1.00 86.06 91 GLY A N 1
ATOM 689 C CA . GLY A 1 91 ? 9.741 6.815 4.703 1.00 86.06 91 GLY A CA 1
ATOM 690 C C . GLY A 1 91 ? 9.167 6.408 3.341 1.00 86.06 91 GLY A C 1
ATOM 691 O O . GLY A 1 91 ? 9.778 5.599 2.646 1.00 86.06 91 GLY A O 1
ATOM 692 N N . LEU A 1 92 ? 7.988 6.918 2.973 1.00 87.25 92 LEU A N 1
ATOM 693 C CA . LEU A 1 92 ? 7.285 6.591 1.730 1.00 87.25 92 LEU A CA 1
ATOM 694 C C . LEU A 1 92 ? 7.363 7.750 0.747 1.00 87.25 92 LEU A C 1
ATOM 696 O O . LEU A 1 92 ? 7.124 8.898 1.116 1.00 87.25 92 LEU A O 1
ATOM 700 N N . ASP A 1 93 ? 7.603 7.457 -0.528 1.00 90.19 93 ASP A N 1
ATOM 701 C CA . ASP A 1 93 ? 7.492 8.496 -1.543 1.00 90.19 93 ASP A CA 1
ATOM 702 C C . ASP A 1 93 ? 6.044 9.056 -1.626 1.00 90.19 93 ASP A C 1
ATOM 704 O O . ASP A 1 93 ? 5.073 8.339 -1.330 1.00 90.19 93 ASP A O 1
ATOM 708 N N . PRO A 1 94 ? 5.859 10.317 -2.061 1.00 91.50 94 PRO A N 1
ATOM 709 C CA . PRO A 1 94 ? 4.567 10.999 -1.959 1.00 91.50 94 PRO A CA 1
ATOM 710 C C . PRO A 1 94 ? 3.412 10.322 -2.709 1.00 91.50 94 PRO A C 1
ATOM 712 O O . PRO A 1 94 ? 2.271 10.366 -2.244 1.00 91.50 94 PRO A O 1
ATOM 715 N N . LEU A 1 95 ? 3.679 9.678 -3.852 1.00 90.56 95 LEU A N 1
ATOM 716 C CA . LEU A 1 95 ? 2.636 8.996 -4.625 1.00 90.56 95 LEU A CA 1
ATOM 717 C C . LEU A 1 95 ? 2.190 7.713 -3.928 1.00 90.56 95 LEU A C 1
ATOM 719 O O . LEU A 1 95 ? 0.995 7.428 -3.864 1.00 90.56 95 LEU A O 1
ATOM 723 N N . THR A 1 96 ? 3.135 6.957 -3.373 1.00 89.19 96 THR A N 1
ATOM 724 C CA . THR A 1 96 ? 2.818 5.762 -2.582 1.00 89.19 96 THR A CA 1
ATOM 725 C C . THR A 1 96 ? 1.980 6.131 -1.359 1.00 89.19 96 THR A C 1
ATOM 727 O O . THR A 1 96 ? 0.934 5.524 -1.131 1.00 89.19 96 THR A O 1
ATOM 730 N N 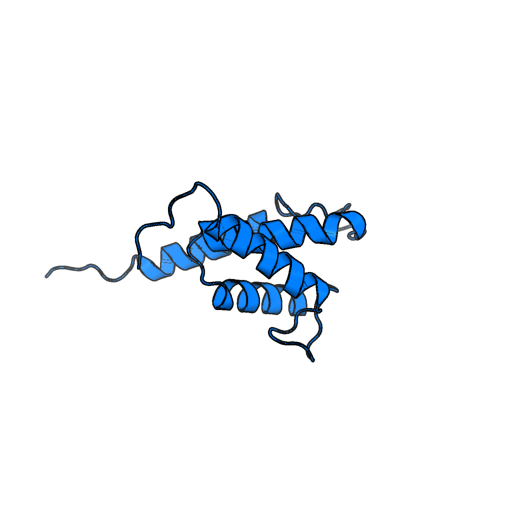. LEU A 1 97 ? 2.379 7.180 -0.631 1.00 91.75 97 LEU A N 1
ATOM 731 C CA . LEU A 1 97 ? 1.624 7.710 0.505 1.00 91.75 97 LEU A CA 1
ATOM 732 C C . LEU A 1 97 ? 0.189 8.100 0.112 1.00 91.75 97 LEU A C 1
ATOM 734 O O . LEU A 1 97 ? -0.759 7.749 0.815 1.00 91.75 97 LEU A O 1
ATOM 738 N N . HIS A 1 98 ? 0.024 8.802 -1.013 1.00 94.94 98 HIS A N 1
ATOM 739 C CA . HIS A 1 98 ? -1.285 9.211 -1.523 1.00 94.94 98 HIS A CA 1
ATOM 740 C C . HIS A 1 98 ? -2.204 8.011 -1.798 1.00 94.94 98 HIS A C 1
ATOM 742 O O . HIS A 1 98 ? -3.339 7.987 -1.326 1.00 94.94 98 HIS A O 1
ATOM 748 N N . TYR A 1 99 ? -1.721 6.994 -2.515 1.00 94.44 99 TYR A N 1
ATOM 749 C CA . TYR A 1 99 ? -2.548 5.840 -2.876 1.00 94.44 99 TYR A CA 1
ATOM 750 C C . TYR A 1 99 ? -2.905 4.951 -1.683 1.00 94.44 99 TYR A C 1
ATOM 752 O O . TYR A 1 99 ? -4.032 4.461 -1.625 1.00 94.44 99 TYR A O 1
ATOM 760 N N . ILE A 1 100 ? -2.004 4.792 -0.705 1.00 92.31 100 ILE A N 1
ATOM 761 C CA . ILE A 1 100 ? -2.319 4.063 0.534 1.00 92.31 100 ILE A CA 1
ATOM 762 C C . ILE A 1 100 ? -3.421 4.788 1.310 1.00 92.31 100 ILE A C 1
ATOM 764 O O . ILE A 1 100 ? -4.404 4.160 1.700 1.00 92.31 100 ILE A O 1
ATOM 768 N N . LYS A 1 101 ? -3.311 6.114 1.474 1.00 94.94 101 LYS A N 1
ATOM 769 C CA . LYS A 1 101 ? -4.371 6.916 2.107 1.00 94.94 101 LYS A CA 1
ATOM 770 C C . LYS A 1 101 ? -5.696 6.767 1.371 1.00 94.94 101 LYS A C 1
ATOM 772 O O . LYS A 1 101 ? -6.716 6.508 2.001 1.00 94.94 101 LYS A O 1
ATOM 777 N N . ARG A 1 102 ? -5.670 6.839 0.037 1.00 94.56 102 ARG A N 1
ATOM 778 C CA . ARG A 1 102 ? -6.880 6.697 -0.772 1.00 94.56 102 ARG A CA 1
ATOM 779 C C . ARG A 1 102 ? -7.543 5.330 -0.601 1.00 94.56 102 ARG A C 1
ATOM 781 O O . ARG A 1 102 ? -8.761 5.260 -0.499 1.00 94.56 102 ARG A O 1
ATOM 788 N N . GLY A 1 103 ? -6.760 4.253 -0.551 1.00 91.94 103 GLY A N 1
ATOM 789 C CA . GLY A 1 103 ? -7.270 2.910 -0.277 1.00 91.94 103 GLY A CA 1
ATOM 790 C C . GLY A 1 103 ? -7.908 2.776 1.102 1.00 91.94 103 GLY A C 1
ATOM 791 O O . GLY A 1 103 ? -8.978 2.188 1.232 1.00 91.94 103 GLY A O 1
ATOM 792 N N . TYR A 1 104 ? -7.287 3.380 2.114 1.00 91.75 104 TYR A N 1
ATOM 793 C CA . TYR A 1 104 ? -7.826 3.410 3.471 1.00 91.75 104 TYR A CA 1
ATOM 794 C C . TYR A 1 104 ? -9.170 4.160 3.527 1.00 91.75 104 TYR A C 1
ATOM 796 O O . TYR A 1 104 ? -10.144 3.650 4.071 1.00 91.75 104 TYR A O 1
ATOM 804 N N . GLU A 1 105 ? -9.259 5.337 2.898 1.00 91.88 105 GLU A N 1
ATOM 805 C CA . GLU A 1 105 ? -10.504 6.118 2.774 1.00 91.88 105 GLU A CA 1
ATOM 806 C C . GLU A 1 105 ? -11.615 5.364 2.027 1.00 91.88 105 GLU A C 1
ATOM 808 O O . GLU A 1 105 ? -12.792 5.497 2.363 1.00 91.88 105 GLU A O 1
ATOM 813 N N . ILE A 1 106 ? -11.269 4.572 1.005 1.00 88.94 106 ILE A N 1
ATOM 814 C CA . ILE A 1 106 ? -12.229 3.692 0.320 1.00 88.94 106 ILE A CA 1
ATOM 815 C C . ILE A 1 106 ? -12.814 2.672 1.307 1.00 88.94 106 ILE A C 1
ATOM 817 O O . ILE A 1 106 ? -14.022 2.454 1.294 1.00 88.94 106 ILE A O 1
ATOM 821 N N . GLY A 1 107 ? -11.987 2.094 2.184 1.00 83.69 107 GLY A N 1
ATOM 822 C CA . GLY A 1 107 ? -12.457 1.223 3.266 1.00 83.69 107 GLY A CA 1
ATOM 823 C C . GLY A 1 107 ? -13.408 1.940 4.228 1.00 83.69 107 GLY A C 1
ATOM 824 O O . GLY A 1 107 ? -14.469 1.416 4.540 1.00 83.69 107 GLY A O 1
ATOM 825 N N . GLU A 1 108 ? -13.082 3.174 4.623 1.00 82.62 108 GLU A N 1
ATOM 826 C CA . GLU A 1 108 ? -13.913 3.982 5.535 1.00 82.62 108 GLU A CA 1
ATOM 827 C C . GLU A 1 108 ? -15.235 4.461 4.907 1.00 82.62 108 GLU A C 1
ATOM 829 O O . GLU A 1 108 ? -16.210 4.685 5.616 1.00 82.62 108 GLU A O 1
ATOM 834 N N . SER A 1 109 ? -15.278 4.637 3.583 1.00 78.44 109 SER A N 1
ATOM 835 C CA . SER A 1 109 ? -16.481 5.076 2.856 1.00 78.44 109 SER A CA 1
ATOM 836 C C . SER A 1 109 ? -17.369 3.922 2.372 1.00 78.44 109 SER A C 1
ATOM 838 O O . SER A 1 109 ? -18.462 4.168 1.860 1.00 78.44 109 SER A O 1
ATOM 840 N N . GLY A 1 110 ? -16.906 2.674 2.503 1.00 62.00 110 GLY A N 1
ATOM 841 C CA . GLY A 1 110 ? -17.555 1.480 1.970 1.00 62.00 110 GLY A CA 1
ATOM 842 C C . GLY A 1 110 ? -18.424 0.716 2.976 1.00 62.00 110 GLY A C 1
ATOM 843 O O . GLY A 1 110 ? -18.190 0.733 4.175 1.00 62.00 110 GLY A O 1
ATOM 844 N N . LEU A 1 111 ? -19.393 -0.026 2.428 1.00 52.38 111 LEU A N 1
ATOM 845 C CA . LEU A 1 111 ? -20.406 -0.912 3.040 1.00 52.38 111 LEU A CA 1
ATOM 846 C C . LEU A 1 111 ? -19.914 -2.032 3.990 1.00 52.38 111 LEU A C 1
ATOM 848 O O . LEU A 1 111 ? -20.712 -2.889 4.366 1.00 52.38 111 LEU A O 1
ATOM 852 N N . TYR A 1 112 ? -18.628 -2.088 4.327 1.00 56.19 112 TYR A N 1
ATOM 853 C CA . TYR A 1 112 ? -18.073 -3.126 5.192 1.00 56.19 112 TYR A CA 1
ATOM 854 C C . TYR A 1 112 ? -17.863 -2.527 6.573 1.00 56.19 112 TYR A C 1
ATOM 856 O O . TYR A 1 112 ? -16.933 -1.749 6.777 1.00 56.19 112 TYR A O 1
ATOM 864 N N . ASP A 1 113 ? -18.764 -2.864 7.495 1.00 52.56 113 ASP A N 1
ATOM 865 C CA . ASP A 1 113 ? -18.676 -2.436 8.885 1.00 52.56 113 ASP A CA 1
ATOM 866 C C . ASP A 1 113 ? -17.255 -2.658 9.415 1.00 52.56 113 ASP A C 1
ATOM 868 O O . ASP A 1 113 ? -16.661 -3.730 9.247 1.00 52.56 113 ASP A O 1
ATOM 872 N N . ARG A 1 114 ? -16.709 -1.626 10.066 1.00 54.88 114 ARG A N 1
ATOM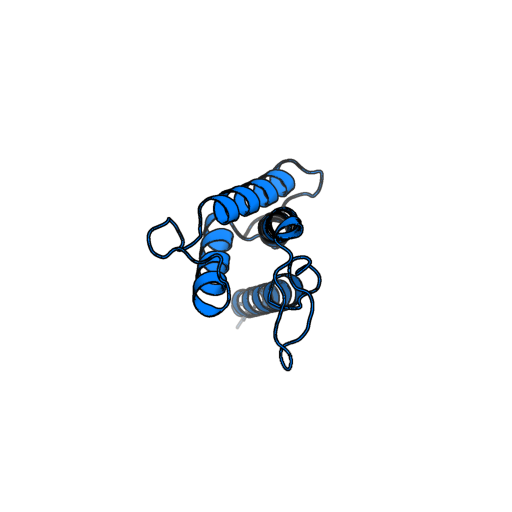 873 C CA . ARG A 1 114 ? -15.479 -1.746 10.852 1.00 54.88 114 ARG A CA 1
ATOM 874 C C . ARG A 1 114 ? -15.637 -2.957 11.783 1.00 54.88 114 ARG A C 1
ATOM 876 O O . ARG A 1 114 ? -16.702 -3.077 12.399 1.00 54.88 114 ARG A O 1
ATOM 883 N N . PRO A 1 115 ? -14.621 -3.822 11.954 1.00 54.06 115 PRO A N 1
ATOM 884 C CA . PRO A 1 115 ? -14.661 -4.803 13.029 1.00 54.06 115 PRO A CA 1
ATOM 885 C C . PRO A 1 115 ? -14.983 -4.062 14.339 1.00 54.06 115 PRO A C 1
ATOM 887 O O . PRO A 1 115 ? -14.351 -3.031 14.602 1.00 54.06 115 PRO A O 1
ATOM 890 N N . PRO A 1 116 ? -15.987 -4.494 15.125 1.00 48.16 116 PRO A N 1
ATOM 891 C CA . PRO A 1 116 ? -16.332 -3.809 16.363 1.00 48.16 116 PRO A CA 1
ATOM 892 C C . PRO A 1 116 ? -15.091 -3.712 17.259 1.00 48.16 116 PRO A C 1
ATOM 894 O O . PRO A 1 116 ? -14.333 -4.673 17.380 1.00 48.16 116 PRO A O 1
ATOM 897 N N . GLY A 1 117 ? -14.883 -2.505 17.795 1.00 55.03 117 GLY A N 1
ATOM 898 C CA . GLY A 1 117 ? -13.605 -1.992 18.288 1.00 55.03 117 GLY A CA 1
ATOM 899 C C . GLY A 1 117 ? -12.822 -2.884 19.254 1.00 55.03 117 GLY A C 1
ATOM 900 O O . GLY A 1 117 ? -13.389 -3.633 20.051 1.00 55.03 117 GLY A O 1
ATOM 901 N N . GLN A 1 118 ? -11.497 -2.727 19.182 1.00 41.34 118 GLN A N 1
ATOM 902 C CA . GLN A 1 118 ? -10.585 -2.942 20.307 1.00 41.34 118 GLN A CA 1
ATOM 903 C C . GLN A 1 118 ? -10.431 -1.637 21.086 1.00 41.34 118 GLN A C 1
ATOM 905 O O . GLN A 1 118 ? -10.390 -0.573 20.424 1.00 41.34 118 GLN A O 1
#

Sequence (118 aa):
MSTRSQSGGAATVHLLTTLGVHLGHAGTYDYQRRGNRITGYTHLQQFRPISNINVGLLSQQAGLTLEETLSIAGKFASMFSSNADPRQPYGLDPLTLHYIKRGYEIGESGLYDRPPGQ

Foldseek 3Di:
DDDDDDPPVVLVVVLLVLLCQQLPVVHVLPPQWDDDPVVDTDGNVVSLLVSLLCLQQSCQLSVHDLLRSLLSVLVRCVVPNPQAQCVDVSRGHPSSNVSSVNSNVCNVVDPDDGDPHD

Solvent-accessible surface area (backbone atoms only — not comparable to full-atom values): 6649 Å² total; per-residue (Å²): 142,84,90,85,91,75,65,65,66,59,51,53,50,50,50,53,50,52,47,43,52,33,63,29,90,86,14,85,48,30,68,24,54,50,76,44,91,88,84,42,68,47,75,39,70,90,31,44,55,60,33,29,20,48,48,17,24,54,33,37,73,69,68,44,52,72,66,56,44,44,45,51,50,12,57,50,18,66,77,75,41,93,54,38,26,83,90,36,80,54,21,27,31,71,68,56,50,50,26,22,51,51,16,28,50,50,39,74,76,40,98,61,79,71,72,82,81,132

pLDDT: mean 74.74, std 15.01, range [37.34, 94.94]

Radius of gyration: 15.49 Å; Cα contacts (8 Å, |Δi|>4): 147; chains: 1; bounding box: 36×31×53 Å

Mean predicted aligned error: 9.85 Å